Protein AF-A0A497PMS6-F1 (afdb_monomer_lite)

Radius of gyration: 22.12 Å; chains: 1; bounding box: 52×22×55 Å

Secondary structure (DSSP, 8-state):
--HHHHHHHHHHHHHHHHHHHHHHHHHH-TT-EEE--------SHHHHHHHHHHHHHHHHHHHTTS-EEE-

Foldseek 3Di:
DDPVVVVVVVVCVVVVVVVVVVVVVCVVFVPADEDEQPDDPQDDPVSVVVSVVVSVVVCVVSVVRGHYDYD

Structure (mmCIF, N/CA/C/O backbone):
data_AF-A0A497PMS6-F1
#
_entry.id   AF-A0A497PMS6-F1
#
loop_
_atom_site.group_PDB
_atom_site.id
_atom_site.type_symbol
_atom_site.label_atom_id
_atom_site.label_alt_id
_atom_site.label_comp_id
_atom_site.label_asym_id
_atom_site.label_entity_id
_atom_site.label_seq_id
_atom_site.pdbx_PDB_ins_code
_atom_site.Cartn_x
_atom_site.Cartn_y
_atom_site.Cartn_z
_atom_site.occupancy
_atom_site.B_iso_or_equiv
_atom_site.auth_seq_id
_atom_site.auth_comp_id
_atom_site.auth_asym_id
_atom_site.auth_atom_id
_atom_site.pdbx_PDB_model_num
ATOM 1 N N . THR A 1 1 ? 29.321 -2.709 -34.122 1.00 58.59 1 THR A N 1
ATOM 2 C CA . THR A 1 1 ? 27.899 -2.345 -33.902 1.00 58.59 1 THR A CA 1
ATOM 3 C C . THR A 1 1 ? 27.702 -0.877 -34.239 1.00 58.59 1 THR A C 1
ATOM 5 O O . THR A 1 1 ? 28.446 -0.067 -33.701 1.00 58.59 1 THR A O 1
ATOM 8 N N . PRO A 1 2 ? 26.769 -0.516 -35.135 1.00 76.75 2 PRO A N 1
ATOM 9 C CA . PRO A 1 2 ? 26.620 0.862 -35.614 1.00 76.75 2 PRO A CA 1
ATOM 10 C C . PRO A 1 2 ? 26.107 1.803 -34.506 1.00 76.75 2 PRO A C 1
ATOM 12 O O . PRO A 1 2 ? 25.201 1.436 -33.761 1.00 76.75 2 PRO A O 1
ATOM 15 N N . LEU A 1 3 ? 26.678 3.012 -34.409 1.00 73.38 3 LEU A N 1
ATOM 16 C CA . LEU A 1 3 ? 26.398 4.043 -33.387 1.00 73.38 3 LEU A CA 1
ATOM 17 C C . LEU A 1 3 ? 24.900 4.339 -33.130 1.00 73.38 3 LEU A C 1
ATOM 19 O O . LEU A 1 3 ? 24.520 4.459 -31.965 1.00 73.38 3 LEU A O 1
ATOM 23 N N . PRO A 1 4 ? 24.011 4.389 -34.144 1.00 76.44 4 PRO A N 1
ATOM 24 C CA . PRO A 1 4 ? 22.581 4.623 -33.920 1.00 76.44 4 PRO A CA 1
ATOM 25 C C . PRO A 1 4 ? 21.912 3.541 -33.064 1.00 76.44 4 PRO A C 1
ATOM 27 O O . PRO A 1 4 ? 21.065 3.846 -32.229 1.00 76.44 4 PRO A O 1
ATOM 30 N N . ALA A 1 5 ? 22.343 2.282 -33.201 1.00 76.81 5 ALA A N 1
ATOM 31 C CA . ALA A 1 5 ? 21.797 1.169 -32.428 1.00 76.81 5 ALA A CA 1
ATOM 32 C C . ALA A 1 5 ? 22.140 1.265 -30.932 1.00 76.81 5 ALA A C 1
ATOM 34 O O . ALA A 1 5 ? 21.447 0.677 -30.106 1.00 76.81 5 ALA A O 1
ATOM 35 N N . TRP A 1 6 ? 23.199 1.995 -30.570 1.00 79.50 6 TRP A N 1
ATOM 36 C CA . TRP A 1 6 ? 23.549 2.240 -29.171 1.00 79.50 6 TRP A CA 1
ATOM 37 C C . TRP A 1 6 ? 22.600 3.252 -28.544 1.00 79.50 6 TRP A C 1
ATOM 39 O O . TRP A 1 6 ? 22.120 3.019 -27.441 1.00 79.50 6 TRP A O 1
ATOM 49 N N . LYS A 1 7 ? 22.253 4.314 -29.278 1.00 79.06 7 LYS A N 1
ATOM 50 C CA . LYS A 1 7 ? 21.286 5.316 -28.823 1.00 79.06 7 LYS A CA 1
ATOM 51 C C . LYS A 1 7 ? 19.914 4.688 -28.566 1.00 79.06 7 LYS A C 1
ATOM 53 O O . LYS A 1 7 ? 19.391 4.810 -27.467 1.00 79.06 7 LYS A O 1
ATOM 58 N N . THR A 1 8 ? 19.418 3.878 -29.503 1.00 78.75 8 THR A N 1
ATOM 59 C CA . THR A 1 8 ? 18.157 3.132 -29.337 1.00 78.75 8 THR A CA 1
ATOM 60 C C . THR A 1 8 ? 18.174 2.184 -28.135 1.00 78.75 8 THR A C 1
ATOM 62 O O . THR A 1 8 ? 17.167 2.045 -27.444 1.00 78.75 8 THR A O 1
ATOM 65 N N . LYS A 1 9 ? 19.306 1.522 -27.862 1.00 77.12 9 LYS A N 1
ATOM 66 C CA . LYS A 1 9 ? 19.441 0.655 -26.683 1.00 77.12 9 LYS A CA 1
ATOM 67 C C . LYS A 1 9 ? 19.384 1.456 -25.387 1.00 77.12 9 LYS A C 1
ATOM 69 O O . LYS A 1 9 ? 18.704 1.024 -24.463 1.00 77.12 9 LYS A O 1
ATOM 74 N N . THR A 1 10 ? 20.049 2.608 -25.335 1.00 82.88 10 THR A N 1
ATOM 75 C CA . THR A 1 10 ? 20.029 3.499 -24.169 1.00 82.88 10 THR A CA 1
ATOM 76 C C . THR A 1 10 ? 18.635 4.074 -23.927 1.00 82.88 10 THR A C 1
ATOM 78 O O . THR A 1 10 ? 18.149 4.022 -22.800 1.00 82.88 10 THR A O 1
ATOM 81 N N . ASP A 1 11 ? 17.952 4.525 -24.982 1.00 80.50 11 ASP A N 1
ATOM 82 C CA . ASP A 1 11 ? 16.595 5.083 -24.898 1.00 80.50 11 ASP A CA 1
ATOM 83 C C . ASP A 1 11 ? 15.562 4.041 -24.423 1.00 80.50 11 ASP A C 1
ATOM 85 O O . ASP A 1 11 ? 14.550 4.386 -23.814 1.00 80.50 11 ASP A O 1
ATOM 89 N N . ALA A 1 12 ? 15.824 2.748 -24.647 1.00 85.25 12 ALA A N 1
ATOM 90 C CA . ALA A 1 12 ? 14.964 1.656 -24.199 1.00 85.25 12 ALA A CA 1
ATOM 91 C C . ALA A 1 12 ? 15.178 1.247 -22.727 1.00 85.25 12 ALA A C 1
ATOM 93 O O . ALA A 1 12 ? 14.318 0.562 -22.162 1.00 85.25 12 ALA A O 1
ATOM 94 N N . LEU A 1 13 ? 16.291 1.640 -22.092 1.00 86.50 13 LEU A N 1
ATOM 95 C CA . LEU A 1 13 ? 16.622 1.227 -20.721 1.00 86.50 13 LEU A CA 1
ATOM 96 C C . LEU A 1 13 ? 15.549 1.625 -19.693 1.00 86.50 13 LEU A C 1
ATOM 98 O O . LEU A 1 13 ? 15.130 0.744 -18.940 1.00 86.50 13 LEU A O 1
ATOM 102 N N . PRO A 1 14 ? 15.023 2.869 -19.660 1.00 89.00 14 PRO A N 1
ATOM 103 C CA . PRO A 1 14 ? 14.001 3.255 -18.682 1.00 89.00 14 PRO A CA 1
ATOM 104 C C . PRO A 1 14 ? 12.749 2.371 -18.746 1.00 89.00 14 PRO A C 1
ATOM 106 O O . PRO A 1 14 ? 12.232 1.931 -17.718 1.00 89.00 14 PRO A O 1
ATOM 109 N N . GLN A 1 15 ? 12.296 2.035 -19.958 1.00 86.94 15 GLN A N 1
ATOM 110 C CA . GLN A 1 15 ? 11.150 1.149 -20.173 1.00 86.94 15 GLN A CA 1
ATOM 111 C C . GLN A 1 15 ? 11.431 -0.275 -19.667 1.00 86.94 15 GLN A C 1
ATOM 113 O O . GLN A 1 15 ? 10.543 -0.922 -19.106 1.00 86.94 15 GLN A O 1
ATOM 118 N N . GLN A 1 16 ? 12.652 -0.777 -19.862 1.00 87.19 16 GLN A N 1
ATOM 119 C CA . GLN A 1 16 ? 13.054 -2.104 -19.392 1.00 87.19 16 GLN A CA 1
ATOM 120 C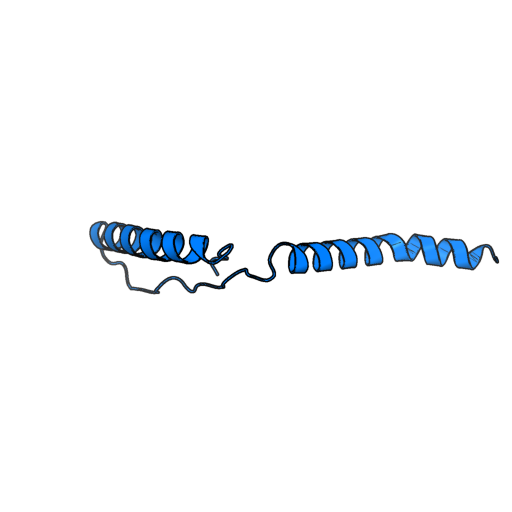 C . GLN A 1 16 ? 13.139 -2.161 -17.863 1.00 87.19 16 GLN A C 1
ATOM 122 O O . GLN A 1 16 ? 12.618 -3.107 -17.272 1.00 87.19 16 GLN A O 1
ATOM 127 N N . PHE A 1 17 ? 13.688 -1.128 -17.216 1.00 87.31 17 PHE A N 1
ATOM 128 C CA . PHE A 1 17 ? 13.709 -1.024 -15.754 1.00 87.31 17 PHE A CA 1
ATOM 129 C C . PHE A 1 17 ? 12.301 -0.922 -15.160 1.00 87.31 17 PHE A C 1
ATOM 131 O O . PHE A 1 17 ? 12.000 -1.618 -14.192 1.00 87.31 17 PHE A O 1
ATOM 138 N N . ALA A 1 18 ? 11.403 -0.146 -15.774 1.00 84.56 18 ALA A N 1
ATOM 139 C CA . ALA A 1 18 ? 10.006 -0.079 -15.345 1.00 84.56 18 ALA A CA 1
ATOM 140 C C . ALA A 1 18 ? 9.313 -1.453 -15.424 1.00 84.56 18 ALA A C 1
ATOM 142 O O . ALA A 1 18 ? 8.622 -1.865 -14.492 1.00 84.56 18 ALA A O 1
ATOM 143 N N . ARG A 1 19 ? 9.537 -2.208 -16.508 1.00 83.25 19 ARG A N 1
ATOM 144 C CA . ARG A 1 19 ? 9.012 -3.577 -16.651 1.00 83.25 19 ARG A CA 1
ATOM 145 C C . ARG A 1 19 ? 9.606 -4.531 -15.613 1.00 83.25 19 ARG A C 1
ATOM 147 O O . ARG A 1 19 ? 8.864 -5.336 -15.057 1.00 83.25 19 ARG A O 1
ATOM 154 N N . ALA A 1 20 ? 10.902 -4.422 -15.330 1.00 83.12 20 ALA A N 1
ATOM 155 C CA . ALA A 1 20 ? 11.575 -5.230 -14.318 1.00 83.12 20 ALA A CA 1
ATOM 156 C C . ALA A 1 20 ? 11.055 -4.931 -12.903 1.00 83.12 20 ALA A C 1
ATOM 158 O O . ALA A 1 20 ? 10.810 -5.866 -12.150 1.00 83.12 20 ALA A O 1
ATOM 159 N N . ALA A 1 21 ? 10.799 -3.665 -12.563 1.00 80.81 21 ALA A N 1
ATOM 160 C CA . ALA A 1 21 ? 10.205 -3.281 -11.282 1.00 80.81 21 ALA A CA 1
ATOM 161 C C . ALA A 1 21 ? 8.778 -3.830 -11.120 1.00 80.81 21 ALA A C 1
ATOM 163 O O . ALA A 1 21 ? 8.438 -4.373 -10.072 1.00 80.81 21 ALA A O 1
ATOM 164 N N . VAL A 1 22 ? 7.955 -3.766 -12.174 1.00 77.25 22 VAL A N 1
ATOM 165 C CA . VAL A 1 22 ? 6.608 -4.365 -12.174 1.00 77.25 22 VAL A CA 1
ATOM 166 C C . VAL A 1 22 ? 6.677 -5.889 -12.046 1.00 77.25 22 VAL A C 1
ATOM 168 O O . VAL A 1 22 ? 5.881 -6.480 -11.319 1.00 77.25 22 VAL A O 1
ATOM 171 N N . ALA A 1 23 ? 7.614 -6.541 -12.736 1.00 75.69 23 ALA A N 1
ATOM 172 C CA . ALA A 1 23 ? 7.820 -7.982 -12.628 1.00 75.69 23 ALA A CA 1
ATOM 173 C C . ALA A 1 23 ? 8.308 -8.375 -11.227 1.00 75.69 23 ALA A C 1
ATOM 175 O O . ALA A 1 23 ? 7.782 -9.322 -10.652 1.00 75.69 23 ALA A O 1
ATOM 176 N N . ALA A 1 24 ? 9.238 -7.612 -10.652 1.00 72.56 24 ALA A N 1
ATOM 177 C CA . ALA A 1 24 ? 9.715 -7.797 -9.290 1.00 72.56 24 ALA A CA 1
ATOM 178 C C . ALA A 1 24 ? 8.586 -7.601 -8.275 1.00 72.56 24 ALA A C 1
ATOM 180 O O . ALA A 1 24 ? 8.436 -8.450 -7.415 1.00 72.56 24 ALA A O 1
ATOM 181 N N . ALA A 1 25 ? 7.733 -6.581 -8.414 1.00 66.81 25 ALA A N 1
ATOM 182 C CA . ALA A 1 25 ? 6.560 -6.395 -7.553 1.00 66.81 25 ALA A CA 1
ATOM 183 C C . ALA A 1 25 ? 5.579 -7.579 -7.639 1.00 66.81 25 ALA A C 1
ATOM 185 O O . ALA A 1 25 ? 5.111 -8.083 -6.621 1.00 66.81 25 ALA A O 1
ATOM 186 N N . ARG A 1 26 ? 5.324 -8.093 -8.851 1.00 63.22 26 ARG A N 1
ATOM 187 C CA . ARG A 1 26 ? 4.503 -9.302 -9.060 1.00 63.22 26 ARG A CA 1
ATOM 188 C C . ARG A 1 26 ? 5.127 -10.559 -8.446 1.00 63.22 26 ARG A C 1
ATOM 190 O O . ARG A 1 26 ? 4.395 -11.461 -8.056 1.00 63.22 26 ARG A O 1
ATOM 197 N N . LEU A 1 27 ? 6.457 -10.628 -8.396 1.00 65.00 27 LEU A N 1
ATOM 198 C CA . LEU A 1 27 ? 7.220 -11.766 -7.878 1.00 65.00 27 LEU A CA 1
ATOM 199 C C . LEU A 1 27 ? 7.487 -11.664 -6.368 1.00 65.00 27 LEU A C 1
ATOM 201 O O . LEU A 1 27 ? 7.637 -12.693 -5.714 1.00 65.00 27 LEU A O 1
ATOM 205 N N . LEU A 1 28 ? 7.486 -10.445 -5.817 1.00 63.22 28 LEU A N 1
ATOM 206 C CA . LEU A 1 28 ? 7.538 -10.166 -4.383 1.00 63.22 28 LEU A CA 1
ATOM 207 C C . LEU A 1 28 ? 6.212 -10.532 -3.712 1.00 63.22 28 LEU A C 1
ATOM 209 O O . LEU A 1 28 ? 6.216 -11.082 -2.615 1.00 63.22 28 LEU A O 1
ATOM 213 N N . GLU A 1 29 ? 5.083 -10.281 -4.382 1.00 60.81 29 GLU A N 1
ATOM 214 C CA . GLU A 1 29 ? 3.757 -10.527 -3.807 1.00 60.81 29 GLU A CA 1
ATOM 215 C C . GLU A 1 29 ? 2.825 -11.424 -4.657 1.00 60.81 29 GLU A C 1
ATOM 217 O O . GLU A 1 29 ? 1.648 -11.110 -4.836 1.00 60.81 29 GLU A O 1
ATOM 222 N N . PRO A 1 30 ? 3.266 -12.60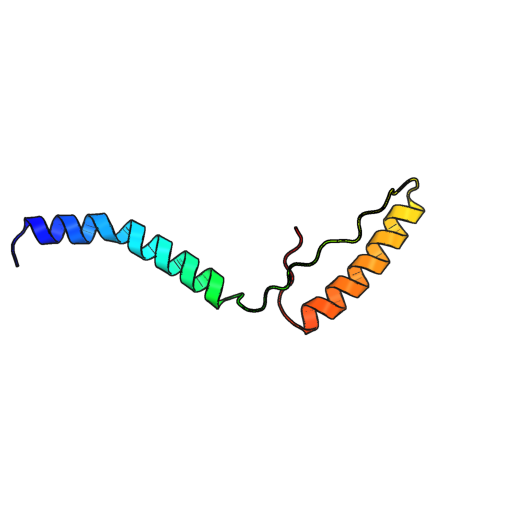1 -5.148 1.00 57.00 30 PRO A N 1
ATOM 223 C CA . PRO A 1 30 ? 2.416 -13.513 -5.920 1.00 57.00 30 PRO A CA 1
ATOM 224 C C . PRO A 1 30 ? 1.316 -14.166 -5.067 1.00 57.00 30 PRO A C 1
ATOM 226 O O . PRO A 1 30 ? 0.386 -14.763 -5.602 1.00 57.00 30 PRO A O 1
ATOM 229 N N . LYS A 1 31 ? 1.418 -14.057 -3.736 1.00 51.69 31 LYS A N 1
ATOM 230 C CA . LYS A 1 31 ? 0.444 -14.552 -2.754 1.00 51.69 31 LYS A CA 1
ATOM 231 C C . LYS A 1 31 ? -0.380 -13.434 -2.112 1.00 51.69 31 LYS A C 1
ATOM 233 O O . LYS A 1 31 ? -1.065 -13.717 -1.133 1.00 51.69 31 LYS A O 1
ATOM 238 N N . ALA A 1 32 ? -0.305 -12.198 -2.623 1.00 54.09 32 ALA A N 1
ATOM 239 C CA . ALA A 1 32 ? -1.112 -11.100 -2.108 1.00 54.09 32 ALA A CA 1
ATOM 240 C C . ALA A 1 32 ? -2.599 -11.439 -2.234 1.00 54.09 32 ALA A C 1
ATOM 242 O O . ALA A 1 32 ? -3.171 -11.420 -3.327 1.00 54.09 32 ALA A O 1
ATOM 243 N N . GLN A 1 33 ? -3.225 -11.786 -1.113 1.00 56.09 33 GLN A N 1
ATOM 244 C CA . GLN A 1 33 ? -4.652 -12.057 -1.092 1.00 56.09 33 GLN A CA 1
ATOM 245 C C . GLN A 1 33 ? -5.374 -10.713 -1.051 1.00 56.09 33 GLN A C 1
ATOM 247 O O . GLN A 1 33 ? -5.208 -9.933 -0.112 1.00 56.09 33 GLN A O 1
ATOM 252 N N . ARG A 1 34 ? -6.172 -10.430 -2.085 1.00 53.91 34 ARG A N 1
ATOM 253 C CA . ARG A 1 34 ? -7.113 -9.309 -2.055 1.00 53.91 34 ARG A CA 1
ATOM 254 C C . ARG A 1 34 ? -8.247 -9.655 -1.109 1.00 53.91 34 ARG A C 1
ATOM 256 O O . ARG A 1 34 ? -8.946 -10.648 -1.315 1.00 53.91 34 ARG A O 1
ATOM 263 N N . VAL A 1 35 ? -8.429 -8.833 -0.085 1.00 58.59 35 VAL A N 1
ATOM 264 C CA . VAL A 1 35 ? -9.497 -9.016 0.896 1.00 58.59 35 VAL A CA 1
ATOM 265 C C . VAL A 1 35 ? -10.386 -7.794 0.832 1.00 58.59 35 VAL A C 1
ATOM 267 O O . VAL A 1 35 ? -9.954 -6.691 1.156 1.00 58.59 35 VAL A O 1
ATOM 270 N N . HIS A 1 36 ? -11.630 -7.994 0.404 1.00 60.22 36 HIS A N 1
ATOM 271 C CA . HIS A 1 36 ? -12.652 -6.978 0.584 1.00 60.22 36 HIS A CA 1
ATOM 272 C C . HIS A 1 36 ? -13.059 -6.963 2.049 1.00 60.22 36 HIS A C 1
ATOM 274 O O . HIS A 1 36 ? -13.540 -7.965 2.584 1.00 60.22 36 HIS A O 1
ATOM 280 N N . LEU A 1 37 ? -12.842 -5.821 2.694 1.00 65.94 37 LEU A N 1
ATOM 281 C CA . LEU A 1 37 ? -13.332 -5.591 4.042 1.00 65.94 37 LEU A CA 1
ATOM 282 C C . LEU A 1 37 ? -14.860 -5.644 4.013 1.00 65.94 37 LEU A C 1
ATOM 284 O O . LEU A 1 37 ? -15.489 -5.096 3.105 1.00 65.94 37 LEU A O 1
ATOM 288 N N . ALA A 1 38 ? -15.456 -6.319 4.995 1.00 63.88 38 ALA A N 1
ATOM 289 C CA . ALA A 1 38 ? -16.903 -6.465 5.072 1.00 63.88 38 ALA A CA 1
ATOM 290 C C . ALA A 1 38 ? -1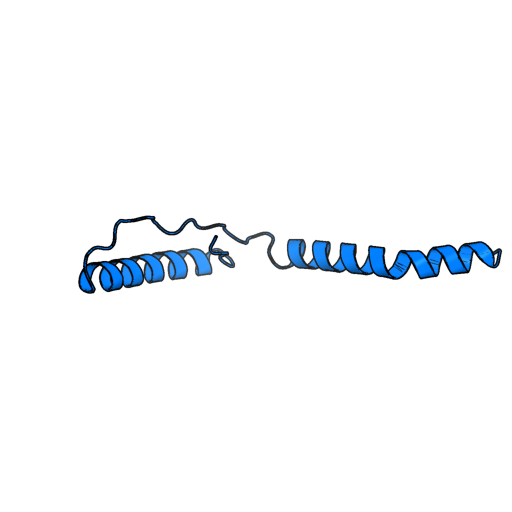7.560 -5.077 5.133 1.00 63.88 38 ALA A C 1
ATOM 292 O O . ALA A 1 38 ? -17.463 -4.385 6.144 1.00 63.88 38 ALA A O 1
ATOM 293 N N . SER A 1 39 ? -18.211 -4.652 4.051 1.00 58.53 39 SER A N 1
ATOM 294 C CA . SER A 1 39 ? -18.917 -3.374 4.006 1.00 58.53 39 SER A CA 1
ATOM 295 C C . SER A 1 39 ? -20.163 -3.458 4.891 1.00 58.53 39 SER A C 1
ATOM 297 O O . SER A 1 39 ? -20.979 -4.364 4.736 1.00 58.53 39 SER A O 1
ATOM 299 N N . GLY A 1 40 ? -20.313 -2.530 5.834 1.00 64.75 40 GLY A N 1
ATOM 300 C CA . GLY A 1 40 ? -21.465 -2.466 6.731 1.00 64.75 40 GLY A CA 1
ATOM 301 C C . GLY A 1 40 ? -21.803 -1.024 7.085 1.00 64.75 40 GLY A C 1
ATOM 302 O O . GLY A 1 40 ? -20.923 -0.167 7.133 1.00 64.75 40 GLY A O 1
ATOM 303 N N . THR A 1 41 ? -23.085 -0.736 7.313 1.00 67.75 41 THR A N 1
ATOM 304 C CA . THR A 1 41 ? -23.522 0.585 7.779 1.00 67.75 41 THR A CA 1
ATOM 305 C C . THR A 1 41 ? -23.160 0.740 9.253 1.00 67.75 41 THR A C 1
ATOM 307 O O . THR A 1 41 ? -23.864 0.234 10.123 1.00 67.75 41 THR A O 1
ATOM 310 N N . LEU A 1 42 ? -22.061 1.437 9.527 1.00 80.06 42 LEU A N 1
ATOM 311 C CA . LEU A 1 42 ? -21.635 1.785 10.881 1.00 80.06 42 LEU A CA 1
ATOM 312 C C . LEU A 1 42 ? -22.441 3.007 11.334 1.00 80.06 42 LEU A C 1
ATOM 314 O O . LEU A 1 42 ? -22.305 4.082 10.750 1.00 80.06 42 LEU A O 1
ATOM 318 N N . LYS A 1 43 ? -23.330 2.835 12.319 1.00 76.06 43 LYS A N 1
ATOM 319 C CA . LYS A 1 43 ? -24.240 3.902 12.781 1.00 76.06 43 LYS A CA 1
ATOM 320 C C . LYS A 1 43 ? -23.805 4.522 14.104 1.00 76.06 43 LYS A C 1
ATOM 322 O O . LYS A 1 43 ? -24.216 5.636 14.413 1.00 76.06 43 LYS A O 1
ATOM 327 N N . THR A 1 44 ? -22.993 3.809 14.879 1.00 83.44 44 THR A N 1
ATOM 328 C CA . THR A 1 44 ? -22.546 4.226 16.211 1.00 83.44 44 THR A CA 1
ATOM 329 C C . THR A 1 44 ? -21.049 3.985 16.400 1.00 83.44 44 THR A C 1
ATOM 331 O O . THR A 1 44 ? -20.444 3.161 15.715 1.00 83.44 44 THR A O 1
ATOM 334 N N . GLU A 1 45 ? -20.430 4.670 17.363 1.00 82.19 45 GLU A N 1
ATOM 335 C CA . GLU A 1 45 ? -19.010 4.466 17.696 1.00 82.19 45 GLU A CA 1
ATOM 336 C C . GLU A 1 45 ? -18.708 3.030 18.155 1.00 82.19 45 GLU A C 1
ATOM 338 O O . GLU A 1 45 ? -17.631 2.492 17.885 1.00 82.19 45 GLU A O 1
ATOM 343 N N . GLN A 1 46 ? -19.665 2.386 18.830 1.00 83.38 46 GLN A N 1
ATOM 344 C CA . GLN A 1 46 ? -19.563 0.978 19.211 1.00 83.38 46 GLN A CA 1
ATOM 345 C C . GLN A 1 46 ? -19.564 0.058 17.987 1.00 83.38 46 GLN A C 1
ATOM 347 O O . GLN A 1 46 ? -18.756 -0.870 17.951 1.00 83.38 46 GLN A O 1
ATOM 352 N N . ASP A 1 47 ? -20.382 0.345 16.967 1.00 80.19 47 ASP A N 1
ATOM 353 C CA . ASP A 1 47 ? -20.371 -0.417 15.710 1.00 80.19 47 ASP A CA 1
ATOM 354 C C . ASP A 1 47 ? -19.013 -0.318 15.012 1.00 80.19 47 ASP A C 1
ATOM 356 O O . ASP A 1 47 ? -18.490 -1.324 14.532 1.00 80.19 47 ASP A O 1
ATOM 360 N N . VAL A 1 48 ? -18.406 0.875 14.998 1.00 80.56 48 VAL A N 1
ATOM 361 C CA . VAL A 1 48 ? -17.075 1.089 14.405 1.00 80.56 48 VAL A CA 1
ATOM 362 C C . VAL A 1 48 ? -16.019 0.249 15.125 1.00 80.56 48 VAL A C 1
ATOM 364 O O . VAL A 1 48 ? -15.237 -0.450 14.476 1.00 80.56 48 VAL A O 1
ATOM 367 N N . LYS A 1 49 ? -16.005 0.271 16.464 1.00 85.44 49 LYS A N 1
ATOM 368 C CA . LYS A 1 49 ? -15.052 -0.522 17.258 1.00 85.44 49 LYS A CA 1
ATOM 369 C C . LYS A 1 49 ? -15.256 -2.023 17.060 1.00 85.44 49 LYS A C 1
ATOM 371 O O . LYS A 1 49 ? -14.284 -2.738 16.838 1.00 85.44 49 LYS A O 1
ATOM 376 N N . ALA A 1 50 ? -16.502 -2.494 17.083 1.00 86.44 50 ALA A N 1
ATOM 377 C CA . ALA A 1 50 ? -16.816 -3.904 16.863 1.00 86.44 50 ALA A CA 1
ATOM 378 C C . ALA A 1 50 ? -16.393 -4.373 15.461 1.00 86.44 50 ALA A C 1
ATOM 380 O O . ALA A 1 50 ? -15.829 -5.461 15.305 1.00 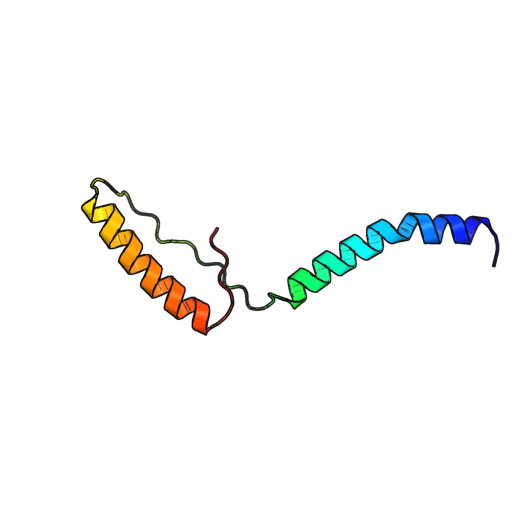86.44 50 ALA A O 1
ATOM 381 N N . TRP A 1 51 ? -16.615 -3.535 14.445 1.00 85.00 51 TRP A N 1
ATOM 382 C CA . TRP A 1 51 ? -16.187 -3.805 13.079 1.00 85.00 51 TRP A CA 1
ATOM 383 C C . TRP A 1 51 ? -14.662 -3.856 12.947 1.00 85.00 51 TRP A C 1
ATOM 385 O O . TRP A 1 51 ? -14.148 -4.796 12.339 1.00 85.00 51 TRP A O 1
ATOM 395 N N . LEU A 1 52 ? -13.935 -2.922 13.571 1.00 84.62 52 LEU A N 1
ATOM 396 C CA . LEU A 1 52 ? -12.469 -2.921 13.598 1.00 84.62 52 LEU A CA 1
ATOM 397 C C . LEU A 1 52 ? -11.920 -4.193 14.243 1.00 84.62 52 LEU A C 1
ATOM 399 O O . LEU A 1 52 ? -11.099 -4.864 13.630 1.00 84.62 52 LEU A O 1
ATOM 403 N N . THR A 1 53 ? -12.411 -4.580 15.423 1.00 85.81 53 THR A N 1
ATOM 404 C CA . THR A 1 53 ? -11.919 -5.778 16.127 1.00 85.81 53 THR A CA 1
ATOM 405 C C . THR A 1 53 ? -12.171 -7.063 15.336 1.00 85.81 53 THR A C 1
ATOM 407 O O . THR A 1 53 ? -11.342 -7.974 15.330 1.00 85.81 53 THR A O 1
ATOM 410 N N . ARG A 1 54 ? -13.317 -7.164 14.654 1.00 82.88 54 ARG A N 1
ATOM 411 C CA . ARG A 1 54 ? -13.614 -8.309 13.782 1.00 82.88 54 ARG A CA 1
ATOM 412 C C . ARG A 1 54 ? -12.697 -8.330 12.559 1.00 82.88 54 ARG A C 1
ATOM 414 O O . ARG A 1 54 ? -12.172 -9.383 12.209 1.00 82.88 54 ARG A O 1
ATOM 421 N N . THR A 1 55 ? -12.514 -7.173 11.937 1.00 82.50 55 THR A N 1
ATOM 422 C CA . THR A 1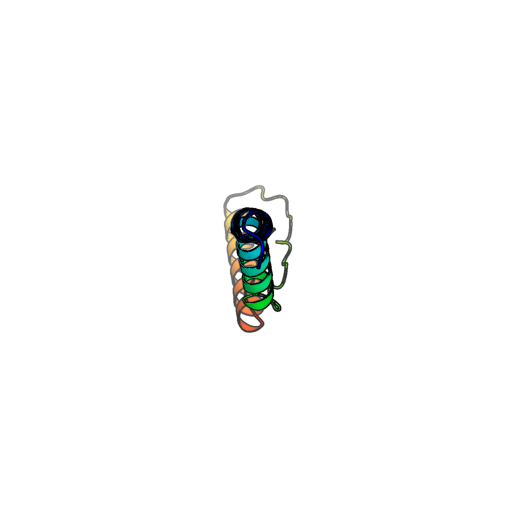 55 ? -11.693 -6.998 10.737 1.00 82.50 55 THR A CA 1
ATOM 423 C C . THR A 1 55 ? -10.215 -7.248 11.022 1.00 82.50 55 THR A C 1
ATOM 425 O O . THR A 1 55 ? -9.542 -7.911 10.242 1.00 82.50 55 THR A O 1
ATOM 428 N N . GLU A 1 56 ? -9.722 -6.786 12.168 1.00 84.06 56 GLU A N 1
ATOM 429 C CA . GLU A 1 56 ? -8.367 -7.032 12.657 1.00 84.06 56 GLU A CA 1
ATOM 430 C C . GLU A 1 56 ? -8.097 -8.530 12.814 1.00 84.06 56 GLU A C 1
ATOM 432 O O . GLU A 1 56 ? -7.091 -9.025 12.312 1.00 84.06 56 GLU A O 1
ATOM 437 N N . LYS A 1 57 ? -9.016 -9.277 13.440 1.00 84.81 57 LYS A N 1
ATOM 438 C CA . LYS A 1 57 ? -8.884 -10.736 13.574 1.00 84.81 57 LYS A CA 1
ATOM 439 C C . LYS A 1 57 ? -8.811 -11.436 12.215 1.00 84.81 57 LYS A C 1
ATOM 441 O O . LYS A 1 57 ? -7.937 -12.274 12.023 1.00 84.81 57 LYS A O 1
ATOM 446 N N . ASP A 1 58 ? -9.685 -11.069 11.281 1.00 80.12 58 ASP A N 1
ATOM 447 C CA . ASP A 1 58 ? -9.718 -11.642 9.928 1.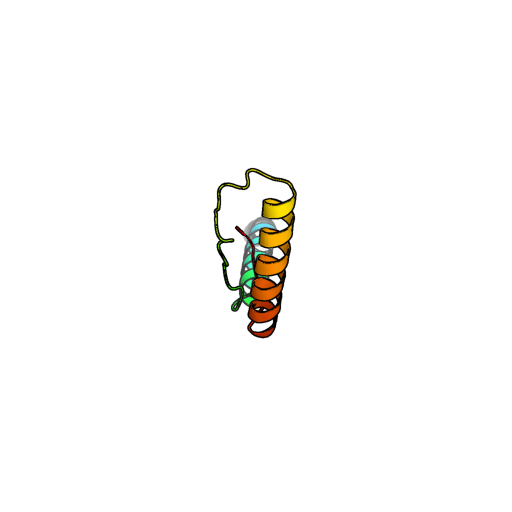00 80.12 58 ASP A CA 1
ATOM 448 C C . ASP A 1 58 ? -8.421 -11.325 9.151 1.00 80.12 58 ASP A C 1
ATOM 450 O O . ASP A 1 58 ? -7.767 -12.213 8.601 1.00 80.12 58 ASP A O 1
ATOM 454 N N . LEU A 1 59 ? -7.960 -10.070 9.204 1.00 77.94 59 LEU A N 1
ATOM 455 C CA . LEU A 1 59 ? -6.695 -9.646 8.598 1.00 77.94 59 LEU A CA 1
ATOM 456 C C . LEU A 1 59 ? -5.494 -10.387 9.192 1.00 77.94 59 LEU A C 1
ATOM 458 O O . LEU A 1 59 ? -4.638 -10.847 8.439 1.00 77.94 59 LEU A O 1
ATOM 462 N N . LEU A 1 60 ? -5.435 -10.545 10.516 1.00 82.88 60 LEU A N 1
ATOM 463 C CA . LEU A 1 60 ? -4.354 -11.272 11.186 1.00 82.88 60 LEU A CA 1
ATOM 464 C C . LEU A 1 60 ? -4.323 -12.753 10.798 1.00 82.88 60 LEU A C 1
ATOM 466 O O . LEU A 1 60 ? -3.238 -13.320 10.663 1.00 82.88 60 LEU A O 1
ATOM 470 N N . GLU A 1 61 ? -5.475 -13.394 10.593 1.00 81.50 61 GLU A N 1
ATOM 471 C CA . GLU A 1 61 ? -5.519 -14.767 10.080 1.00 81.50 61 GLU A CA 1
ATOM 472 C C . GLU A 1 61 ? -5.082 -14.853 8.618 1.00 81.50 61 GLU A C 1
ATOM 474 O O . GLU A 1 61 ? -4.334 -15.761 8.247 1.00 81.50 61 GLU A O 1
ATOM 479 N N . LYS A 1 62 ? -5.481 -13.890 7.787 1.00 73.69 62 LYS A N 1
ATOM 480 C CA . LYS A 1 62 ? -5.105 -13.868 6.370 1.00 73.69 62 LYS A CA 1
ATOM 481 C C . LYS A 1 62 ? -3.631 -13.535 6.149 1.00 73.69 62 LYS A C 1
ATOM 483 O O . LYS A 1 62 ? -3.014 -14.164 5.293 1.00 73.69 62 LYS A O 1
ATOM 488 N N . ILE A 1 63 ? -3.039 -12.669 6.977 1.00 77.69 63 ILE A N 1
ATOM 489 C CA . ILE A 1 63 ? -1.600 -12.353 6.947 1.00 77.69 63 ILE A CA 1
ATOM 490 C C . ILE A 1 63 ? -0.741 -13.607 7.173 1.00 77.69 63 ILE A C 1
ATOM 492 O O . ILE A 1 63 ? 0.326 -13.738 6.572 1.00 77.69 63 ILE A O 1
ATOM 496 N N . LYS A 1 64 ? -1.211 -14.581 7.969 1.00 75.81 64 LYS A N 1
ATOM 497 C CA . LYS A 1 64 ? -0.503 -15.866 8.152 1.00 75.81 64 LYS A CA 1
ATOM 498 C C . LYS A 1 64 ? -0.406 -16.684 6.859 1.00 75.81 64 LYS A C 1
ATOM 500 O O . LYS A 1 64 ? 0.522 -17.473 6.712 1.00 75.81 64 LYS A O 1
ATOM 505 N N . ASN A 1 65 ? -1.343 -16.498 5.928 1.00 65.88 65 ASN A N 1
ATOM 506 C CA . ASN A 1 65 ? -1.397 -17.213 4.650 1.00 65.88 65 ASN A CA 1
ATOM 507 C C . ASN A 1 65 ? -0.691 -16.463 3.504 1.00 65.88 65 ASN A C 1
ATOM 509 O O . ASN A 1 65 ? -0.498 -17.027 2.423 1.00 65.88 65 ASN A O 1
ATOM 513 N N . GLY A 1 66 ? -0.281 -15.214 3.733 1.00 67.12 66 GLY A N 1
ATOM 514 C CA . GLY A 1 66 ? 0.423 -14.373 2.770 1.00 67.12 66 GLY A CA 1
ATOM 515 C C . GLY A 1 66 ? 0.165 -12.883 3.012 1.00 67.12 66 GLY A C 1
ATOM 516 O O . GLY A 1 66 ? -0.726 -12.536 3.783 1.00 67.12 66 GLY A O 1
ATOM 517 N N . PRO A 1 67 ? 0.926 -11.985 2.364 1.00 69.12 67 PRO A N 1
ATOM 518 C CA . PRO A 1 67 ? 0.671 -10.548 2.443 1.00 69.12 67 PRO A CA 1
ATOM 519 C C . PRO A 1 67 ? -0.772 -10.227 2.014 1.00 69.12 67 PRO A C 1
ATOM 521 O O . PRO A 1 67 ? -1.317 -10.856 1.106 1.00 69.12 67 PRO A O 1
ATOM 524 N N . VAL A 1 68 ? -1.416 -9.271 2.686 1.00 68.88 68 VAL A N 1
ATOM 525 C CA . VAL A 1 68 ? -2.815 -8.901 2.428 1.00 68.88 68 VAL A CA 1
ATOM 526 C C . VAL A 1 68 ? -2.878 -7.488 1.872 1.00 68.88 68 VAL A C 1
ATOM 528 O O . VAL A 1 68 ? -2.368 -6.554 2.485 1.00 68.88 68 VAL A O 1
ATOM 531 N N . VAL A 1 69 ? -3.550 -7.334 0.731 1.00 65.69 69 VAL A N 1
ATOM 532 C CA . VAL A 1 69 ? -3.807 -6.028 0.116 1.00 65.69 69 VAL A CA 1
ATOM 533 C C . VAL A 1 69 ? -5.272 -5.663 0.338 1.00 65.69 69 VAL A C 1
ATOM 535 O O . VAL A 1 69 ? -6.177 -6.354 -0.139 1.00 65.69 69 VAL A O 1
ATOM 538 N N . VAL A 1 70 ? -5.497 -4.566 1.061 1.00 66.94 70 VAL A N 1
ATOM 539 C CA . VAL A 1 70 ? -6.822 -3.981 1.312 1.00 66.94 70 VAL A CA 1
ATOM 540 C C . VAL A 1 70 ? -7.200 -3.097 0.117 1.00 66.94 70 VAL A C 1
ATOM 542 O O . VAL A 1 70 ? -6.401 -2.255 -0.287 1.00 66.94 70 VAL A O 1
ATOM 545 N N . SER A 1 71 ? -8.374 -3.327 -0.487 1.00 58.62 71 SER A N 1
ATOM 546 C CA . SER A 1 71 ? -8.909 -2.568 -1.641 1.00 58.62 71 SER A CA 1
ATOM 547 C C . SER A 1 71 ? -10.280 -1.983 -1.338 1.00 58.62 71 SER A C 1
ATOM 549 O O . SER A 1 71 ? -11.088 -2.715 -0.717 1.00 58.62 71 SER A O 1
#

Sequence (71 aa):
TPLPAWKTKTDALPQQFARAAVAAARLLEPKAQRVHLASGTLKTEQDVKAWLTRTEKDLLEKIKNGPVVVS

pLDDT: mean 74.51, std 10.17, range [51.69, 89.0]